Protein AF-A0A348ANI1-F1 (afdb_monomer_lite)

Organism: NCBI:txid1930071

Sequence (154 aa):
MRKPFSRRPTPVDPAHMITLHQEAIEQLELMRSSADAAEHATDSMRDSLDSMTENHWEAYMDVLHMISLHDDSMANSIKKYGLKLRDNETEENERQWGNRLLLTLLLLGLIRRHRRFVQFYSQRGNPMGEYLRNSLAMEREHLAKFISMINYVM

Structure (mmCIF, N/CA/C/O backbone):
data_AF-A0A348ANI1-F1
#
_entry.id   AF-A0A348ANI1-F1
#
loop_
_atom_site.group_PDB
_atom_site.id
_atom_site.type_symbol
_atom_site.label_atom_id
_atom_site.label_alt_id
_atom_site.label_comp_id
_atom_site.label_asym_id
_atom_site.label_entity_id
_atom_site.label_seq_id
_atom_site.pdbx_PDB_ins_code
_atom_site.Cartn_x
_atom_site.Cartn_y
_atom_site.Cartn_z
_atom_site.occupancy
_atom_site.B_iso_or_equiv
_atom_site.auth_seq_id
_atom_site.auth_comp_id
_atom_site.auth_asym_id
_atom_site.auth_atom_id
_atom_site.pdbx_PDB_model_num
ATOM 1 N N . MET A 1 1 ? 1.267 -31.095 -29.563 1.00 37.41 1 MET A N 1
ATOM 2 C CA . MET A 1 1 ? 1.466 -30.411 -28.266 1.00 37.41 1 MET A CA 1
ATOM 3 C C . MET A 1 1 ? 1.742 -28.933 -28.520 1.00 37.41 1 MET A C 1
ATOM 5 O O . MET A 1 1 ? 2.777 -28.611 -29.091 1.00 37.41 1 MET A O 1
ATOM 9 N N . ARG A 1 2 ? 0.797 -28.039 -28.199 1.00 39.94 2 ARG A N 1
ATOM 10 C CA . ARG A 1 2 ? 0.998 -26.582 -28.307 1.00 39.94 2 ARG A CA 1
ATOM 11 C C . ARG A 1 2 ? 1.776 -26.120 -27.071 1.00 39.94 2 ARG A C 1
ATOM 13 O O . ARG A 1 2 ? 1.348 -26.406 -25.958 1.00 39.94 2 ARG A O 1
ATOM 20 N N . LYS A 1 3 ? 2.929 -25.470 -27.265 1.00 47.22 3 LYS A N 1
ATOM 21 C CA . LYS A 1 3 ? 3.710 -24.857 -26.177 1.00 47.22 3 LYS A CA 1
ATOM 22 C C . LYS A 1 3 ? 2.814 -23.846 -25.440 1.00 47.22 3 LYS A C 1
ATOM 24 O O . LYS A 1 3 ? 2.147 -23.073 -26.132 1.00 47.22 3 LYS A O 1
ATOM 29 N N . PRO A 1 4 ? 2.769 -23.828 -24.096 1.00 52.94 4 PRO A N 1
ATOM 30 C CA . PRO A 1 4 ? 2.071 -22.767 -23.389 1.00 52.94 4 PRO A CA 1
ATOM 31 C C . PRO A 1 4 ? 2.764 -21.453 -23.747 1.00 52.94 4 PRO A C 1
ATOM 33 O O . PRO A 1 4 ? 3.992 -21.359 -23.688 1.00 52.94 4 PRO A O 1
ATOM 36 N N . PHE A 1 5 ? 1.982 -20.478 -24.204 1.00 47.22 5 PHE A N 1
ATOM 37 C CA . PHE A 1 5 ? 2.451 -19.125 -24.459 1.00 47.22 5 PHE A CA 1
ATOM 38 C C . PHE A 1 5 ? 3.191 -18.642 -23.212 1.00 47.22 5 PHE A C 1
ATOM 40 O O . PHE A 1 5 ? 2.573 -18.429 -22.169 1.00 47.22 5 PHE A O 1
ATOM 47 N N . SER A 1 6 ? 4.513 -18.489 -23.303 1.00 45.84 6 SER A N 1
ATOM 48 C CA . SER A 1 6 ? 5.236 -17.714 -22.310 1.00 45.84 6 SER A CA 1
ATOM 49 C C . SER A 1 6 ? 4.662 -16.304 -22.390 1.00 45.84 6 SER A C 1
ATOM 51 O O . SER A 1 6 ? 4.806 -15.623 -23.409 1.00 45.84 6 SER A O 1
ATOM 53 N N . ARG A 1 7 ? 3.929 -15.884 -21.351 1.00 48.25 7 ARG A N 1
ATOM 54 C CA . ARG A 1 7 ? 3.595 -14.471 -21.172 1.00 48.25 7 ARG A CA 1
ATOM 55 C C . ARG A 1 7 ? 4.935 -13.745 -21.190 1.00 48.25 7 ARG A C 1
ATOM 57 O O . ARG A 1 7 ? 5.764 -13.951 -20.308 1.00 48.25 7 ARG A O 1
ATOM 64 N N . ARG A 1 8 ? 5.207 -13.003 -22.265 1.00 4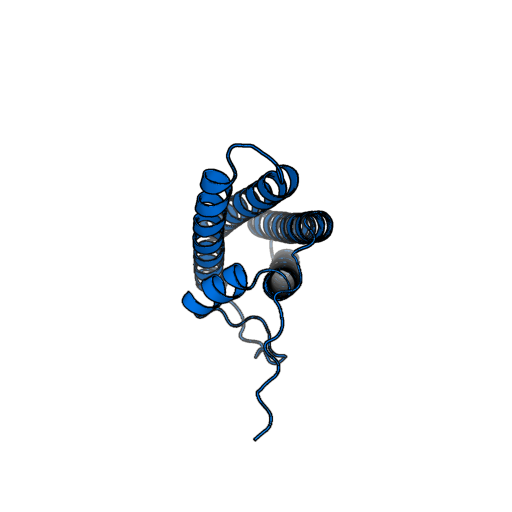3.19 8 ARG A N 1
ATOM 65 C CA . ARG A 1 8 ? 6.366 -12.112 -22.295 1.00 43.19 8 ARG A CA 1
ATOM 66 C C . ARG A 1 8 ? 6.158 -11.128 -21.142 1.00 43.19 8 ARG A C 1
ATOM 68 O O . ARG A 1 8 ? 5.030 -10.650 -21.024 1.00 43.19 8 ARG A O 1
ATOM 75 N N . PRO A 1 9 ? 7.174 -10.847 -20.309 1.00 50.91 9 PRO A N 1
ATOM 76 C CA . PRO A 1 9 ? 7.034 -9.856 -19.254 1.00 50.91 9 PRO A CA 1
ATOM 77 C C . PRO A 1 9 ? 6.572 -8.554 -19.900 1.00 50.91 9 PRO A C 1
ATOM 79 O O . PRO A 1 9 ? 7.263 -8.023 -20.777 1.00 50.91 9 PRO A O 1
ATOM 82 N N . THR A 1 10 ? 5.376 -8.086 -19.546 1.00 55.81 10 THR A N 1
ATOM 83 C CA . THR A 1 10 ? 4.910 -6.778 -19.995 1.00 55.81 10 THR A CA 1
ATOM 84 C C . THR A 1 10 ? 5.908 -5.767 -19.440 1.00 55.81 10 THR A C 1
ATOM 86 O O . THR A 1 10 ? 6.187 -5.803 -18.239 1.00 55.81 10 THR A O 1
ATOM 89 N N . PRO A 1 11 ? 6.526 -4.916 -20.273 1.00 65.06 11 PRO A N 1
ATOM 90 C CA . PRO A 1 11 ? 7.470 -3.938 -19.766 1.00 65.06 11 PRO A CA 1
ATOM 91 C C . PRO A 1 11 ? 6.746 -3.052 -18.753 1.00 65.06 11 PRO A C 1
ATOM 93 O O . PRO A 1 11 ? 5.768 -2.392 -19.087 1.00 65.06 11 PRO A O 1
ATOM 96 N N . VAL A 1 12 ? 7.225 -3.076 -17.510 1.00 73.56 12 VAL A N 1
ATOM 97 C CA . VAL A 1 12 ? 6.726 -2.230 -16.423 1.00 73.56 12 VAL A CA 1
ATOM 98 C C . VAL A 1 12 ? 6.779 -0.773 -16.873 1.00 73.56 12 VAL A C 1
ATOM 100 O O . VAL A 1 12 ? 7.883 -0.264 -17.117 1.00 73.56 12 VAL A O 1
ATOM 103 N N . ASP A 1 13 ? 5.619 -0.122 -16.971 1.00 85.94 13 ASP A N 1
ATOM 104 C CA . ASP A 1 13 ? 5.511 1.319 -17.188 1.00 85.94 13 ASP A CA 1
ATOM 105 C C 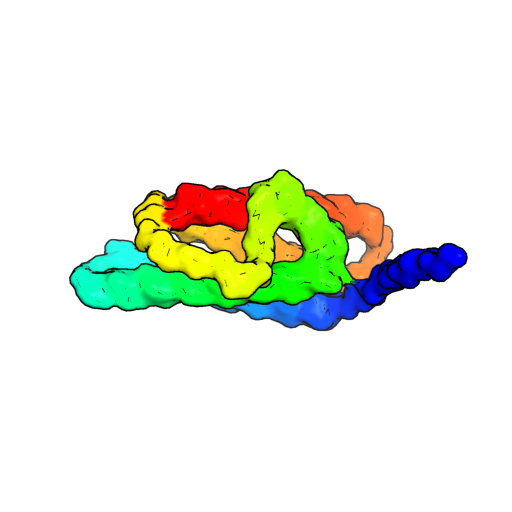. ASP A 1 13 ? 5.815 2.052 -15.868 1.00 85.94 13 ASP A C 1
ATOM 107 O O . ASP A 1 13 ? 5.039 1.947 -14.917 1.00 85.94 13 ASP A O 1
ATOM 111 N N . PRO A 1 14 ? 6.941 2.783 -15.766 1.00 87.62 14 PRO A N 1
ATOM 112 C CA . PRO A 1 14 ? 7.326 3.466 -14.535 1.00 87.62 14 PRO A CA 1
ATOM 113 C C . PRO A 1 14 ? 6.318 4.515 -14.093 1.00 87.62 14 PRO A C 1
ATOM 115 O O . PRO A 1 14 ? 6.140 4.684 -12.892 1.00 87.62 14 PRO A O 1
ATOM 118 N N . ALA A 1 15 ? 5.679 5.213 -15.037 1.00 90.62 15 ALA A N 1
ATOM 119 C CA . ALA A 1 15 ? 4.707 6.247 -14.707 1.00 90.62 15 ALA A CA 1
ATOM 120 C C . ALA A 1 15 ? 3.488 5.616 -14.030 1.00 90.62 15 ALA A C 1
ATOM 122 O O . ALA A 1 15 ? 3.100 6.037 -12.943 1.00 90.62 15 ALA A O 1
ATOM 123 N N . HIS A 1 16 ? 2.972 4.531 -14.611 1.00 92.44 16 HIS A N 1
ATOM 124 C CA . HIS A 1 16 ? 1.888 3.768 -14.009 1.00 92.44 16 HIS A CA 1
ATOM 125 C C . HIS A 1 16 ? 2.263 3.187 -12.636 1.00 92.44 16 HIS A C 1
ATOM 127 O O . HIS A 1 16 ? 1.491 3.310 -11.688 1.00 92.44 16 HIS A O 1
ATOM 133 N N . MET A 1 17 ? 3.470 2.626 -12.481 1.00 93.88 17 MET A N 1
ATOM 134 C CA . MET A 1 17 ? 3.921 2.128 -11.174 1.00 93.88 17 MET A CA 1
ATOM 135 C C . MET A 1 17 ? 4.022 3.234 -10.126 1.00 93.88 17 MET A C 1
ATOM 137 O O . MET A 1 17 ? 3.686 3.001 -8.968 1.00 93.88 17 MET A O 1
ATOM 141 N N . ILE A 1 18 ? 4.482 4.429 -10.505 1.00 95.38 18 ILE A N 1
ATOM 142 C CA . ILE A 1 18 ? 4.509 5.583 -9.600 1.00 95.38 18 ILE A CA 1
ATOM 143 C C . ILE A 1 18 ? 3.094 5.896 -9.115 1.00 95.38 18 ILE A C 1
ATOM 145 O O . ILE A 1 18 ? 2.909 6.022 -7.907 1.00 95.38 18 ILE A O 1
ATOM 149 N N . THR A 1 19 ? 2.112 5.949 -10.020 1.00 97.00 19 THR A N 1
ATOM 150 C CA . THR A 1 19 ? 0.705 6.184 -9.667 1.00 97.00 19 THR A CA 1
ATOM 151 C C . THR A 1 19 ? 0.184 5.130 -8.693 1.00 97.00 19 THR A C 1
ATOM 153 O O . THR A 1 19 ? -0.330 5.490 -7.641 1.00 97.00 19 THR A O 1
ATOM 156 N N . LEU A 1 20 ? 0.396 3.840 -8.967 1.00 97.25 20 LEU A N 1
ATOM 157 C CA . LEU A 1 20 ? -0.050 2.770 -8.067 1.00 97.25 20 LEU A CA 1
ATOM 158 C C . LEU A 1 20 ? 0.622 2.849 -6.687 1.00 97.25 20 LEU A C 1
ATOM 160 O O . LEU A 1 20 ? -0.013 2.642 -5.656 1.00 97.25 20 LEU A O 1
ATOM 164 N N . HIS A 1 21 ? 1.919 3.171 -6.627 1.00 97.38 21 HIS A N 1
ATOM 165 C CA . HIS A 1 21 ? 2.592 3.348 -5.340 1.00 97.38 21 HIS A CA 1
ATOM 166 C C . HIS A 1 21 ? 2.140 4.617 -4.600 1.00 97.38 21 HIS A C 1
ATOM 168 O O . HIS A 1 21 ? 2.198 4.613 -3.373 1.00 97.38 21 HIS A O 1
ATOM 174 N N . GLN A 1 22 ? 1.705 5.670 -5.298 1.00 98.25 22 GLN A N 1
ATOM 175 C CA . GLN A 1 22 ? 1.090 6.859 -4.693 1.00 98.25 22 GLN A CA 1
ATOM 176 C C . GLN A 1 22 ? -0.291 6.540 -4.123 1.00 98.25 22 GLN A C 1
ATOM 178 O O . GLN A 1 22 ? -0.533 6.829 -2.957 1.00 98.25 22 GLN A O 1
ATOM 183 N N . GLU A 1 23 ? -1.135 5.846 -4.879 1.00 98.19 23 GLU A N 1
ATOM 184 C CA . GLU A 1 23 ? -2.452 5.398 -4.415 1.00 98.19 23 GLU A CA 1
ATOM 185 C C . GLU A 1 23 ? -2.331 4.502 -3.172 1.00 98.19 23 GLU A C 1
ATOM 187 O O . GLU A 1 23 ? -3.024 4.688 -2.175 1.00 98.19 23 GLU A O 1
ATOM 192 N N . ALA A 1 24 ? -1.354 3.591 -3.166 1.00 98.12 24 ALA A N 1
ATOM 193 C CA . ALA A 1 24 ? -1.050 2.780 -1.993 1.00 98.12 24 ALA A CA 1
ATOM 194 C C . ALA A 1 24 ? -0.629 3.625 -0.775 1.00 98.12 24 ALA A C 1
ATOM 196 O O . ALA A 1 24 ? -0.969 3.280 0.354 1.00 98.12 24 ALA A O 1
ATOM 197 N N . ILE A 1 25 ? 0.116 4.720 -0.974 1.00 98.50 25 ILE A N 1
ATOM 198 C CA . ILE A 1 25 ? 0.470 5.646 0.114 1.00 98.50 25 ILE A CA 1
ATOM 199 C C . ILE A 1 25 ? -0.785 6.320 0.659 1.00 98.50 25 ILE A C 1
ATOM 201 O O . ILE A 1 25 ? -0.940 6.369 1.875 1.00 98.50 25 ILE A O 1
ATOM 205 N N . GLU A 1 26 ? -1.667 6.798 -0.214 1.00 98.38 26 GLU A N 1
ATOM 206 C CA . GLU A 1 26 ? -2.907 7.472 0.176 1.00 98.38 26 GLU A CA 1
ATOM 207 C C . GLU A 1 26 ? -3.795 6.554 1.023 1.00 98.38 26 GLU A C 1
ATOM 209 O O . GLU A 1 26 ? -4.210 6.948 2.113 1.00 98.38 26 GLU A O 1
ATOM 214 N N . GLN A 1 27 ? -4.000 5.299 0.600 1.00 98.25 27 GLN A N 1
ATOM 215 C CA . GLN A 1 27 ? -4.778 4.331 1.386 1.00 98.25 27 GLN A CA 1
ATOM 216 C C . GLN A 1 27 ? -4.155 4.072 2.764 1.00 98.25 27 GLN A C 1
ATOM 218 O O . GLN A 1 27 ? -4.854 4.069 3.776 1.00 98.25 27 GLN A O 1
ATOM 223 N N . LEU A 1 28 ? -2.830 3.921 2.838 1.00 98.00 28 LEU A N 1
ATOM 224 C CA . LEU A 1 28 ? -2.137 3.709 4.112 1.00 98.00 28 LEU A CA 1
ATOM 225 C C . LEU A 1 28 ? -2.159 4.947 5.021 1.00 98.00 28 LEU A C 1
ATOM 227 O O . LEU A 1 28 ? -2.182 4.804 6.243 1.00 98.00 28 LEU A O 1
ATOM 231 N N . GLU A 1 29 ? -2.128 6.156 4.460 1.00 98.25 29 GLU A N 1
ATOM 232 C CA . GLU A 1 29 ? -2.242 7.404 5.222 1.00 98.25 29 GLU A CA 1
ATOM 233 C C . GLU A 1 29 ? -3.649 7.563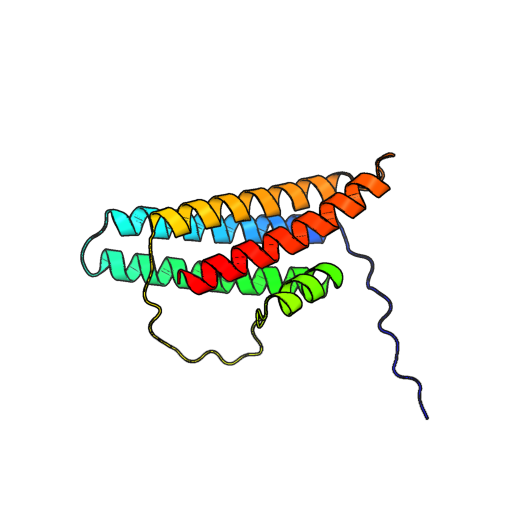 5.807 1.00 98.25 29 GLU A C 1
ATOM 235 O O . GLU A 1 29 ? -3.772 7.860 6.996 1.00 98.25 29 GLU A O 1
ATOM 240 N N . LEU A 1 30 ? -4.692 7.274 5.024 1.00 97.81 30 LEU A N 1
ATOM 241 C CA . LEU A 1 30 ? -6.084 7.265 5.485 1.00 97.81 30 LEU A CA 1
ATOM 242 C C . LEU A 1 30 ? -6.332 6.192 6.558 1.00 97.81 30 LEU A C 1
ATOM 244 O O . LEU A 1 30 ? -6.933 6.471 7.601 1.00 97.81 30 LEU A O 1
ATOM 248 N N . MET A 1 31 ? -5.801 4.984 6.353 1.00 95.88 31 MET A N 1
ATOM 249 C CA . MET A 1 31 ? -5.820 3.913 7.352 1.00 95.88 31 MET A CA 1
ATOM 250 C C . MET A 1 31 ? -5.139 4.358 8.651 1.00 95.88 31 MET A C 1
ATOM 252 O O . MET A 1 31 ? -5.684 4.202 9.738 1.00 95.88 31 MET A O 1
ATOM 256 N N . ARG A 1 32 ? -3.954 4.965 8.554 1.00 95.62 32 ARG A N 1
ATOM 257 C CA . ARG A 1 32 ? -3.222 5.447 9.726 1.00 95.62 32 ARG A CA 1
ATOM 258 C C . ARG A 1 32 ? -3.992 6.540 10.469 1.00 95.62 32 ARG A C 1
ATOM 260 O O . ARG A 1 32 ? -4.061 6.502 11.690 1.00 95.62 32 ARG A O 1
ATOM 267 N N . SER A 1 33 ? -4.575 7.498 9.751 1.00 95.62 33 SER A N 1
ATOM 268 C CA . SER A 1 33 ? -5.367 8.575 10.352 1.00 95.62 33 SER A CA 1
ATOM 269 C C . SER A 1 33 ? -6.625 8.066 11.055 1.00 95.62 33 SER A C 1
ATOM 271 O O . SER A 1 33 ? -6.943 8.562 12.132 1.00 95.62 33 SER A O 1
ATOM 273 N N . SER A 1 34 ? -7.320 7.078 10.482 1.00 94.31 34 SER A N 1
ATOM 274 C CA . SER A 1 34 ? -8.479 6.450 11.135 1.00 94.31 34 SER A CA 1
ATOM 275 C C . SER A 1 34 ? -8.068 5.656 12.379 1.00 94.31 34 SER A C 1
ATOM 277 O O . SER A 1 34 ? -8.678 5.841 13.432 1.00 94.31 34 SER A O 1
ATOM 279 N N . ALA A 1 35 ? -6.980 4.883 12.306 1.00 92.31 35 ALA A N 1
ATOM 280 C CA . ALA A 1 35 ? -6.455 4.128 13.444 1.00 92.31 35 ALA A CA 1
ATOM 281 C C . ALA A 1 35 ? -6.015 5.035 14.609 1.00 92.31 35 ALA A C 1
ATOM 283 O O . ALA A 1 35 ? -6.343 4.744 15.762 1.00 92.31 35 ALA A O 1
ATOM 284 N N . ASP A 1 36 ? -5.313 6.136 14.304 1.00 92.12 36 ASP A N 1
ATOM 285 C CA . ASP A 1 36 ? -4.870 7.135 15.287 1.00 92.12 36 ASP A CA 1
ATOM 286 C C . ASP A 1 36 ? -6.085 7.873 15.900 1.00 92.12 36 ASP A C 1
ATOM 288 O O . ASP A 1 36 ? -6.132 8.114 17.104 1.00 92.12 36 ASP A O 1
ATOM 292 N N . ALA A 1 37 ? -7.109 8.206 15.102 1.00 91.88 37 ALA A N 1
ATOM 293 C CA . ALA A 1 37 ? -8.325 8.853 15.606 1.00 91.88 37 ALA A CA 1
ATOM 294 C C . ALA A 1 37 ? -9.155 7.927 16.513 1.00 91.88 37 ALA A C 1
ATOM 296 O O . ALA A 1 37 ? -9.693 8.375 17.528 1.00 91.88 37 ALA A O 1
ATOM 297 N N . ALA A 1 38 ? -9.234 6.637 16.176 1.00 90.38 38 ALA A N 1
ATOM 298 C CA . ALA A 1 38 ? -9.965 5.635 16.947 1.00 90.38 38 ALA A CA 1
ATOM 299 C C . ALA A 1 38 ? -9.397 5.441 18.363 1.00 90.38 38 ALA A C 1
ATOM 301 O O . ALA A 1 38 ? -10.149 5.118 19.280 1.00 90.38 38 ALA A O 1
ATOM 302 N N . GLU A 1 39 ? -8.096 5.681 18.571 1.00 86.75 39 GLU A N 1
ATOM 303 C CA . GLU A 1 39 ? -7.458 5.625 19.897 1.00 86.75 39 GLU A CA 1
ATOM 304 C C . GLU A 1 39 ? -8.044 6.656 20.878 1.00 86.75 39 GLU A C 1
ATOM 306 O O . GLU A 1 39 ? -8.076 6.425 22.087 1.00 86.75 39 GLU A O 1
ATOM 311 N N . HIS A 1 40 ? -8.547 7.778 20.359 1.00 87.94 40 HIS A N 1
ATOM 312 C CA . HIS A 1 40 ? -9.113 8.872 21.149 1.00 87.94 40 HIS A CA 1
ATOM 313 C C . HIS A 1 40 ? -10.646 8.934 21.106 1.00 87.94 40 HIS A C 1
ATOM 315 O O . HIS A 1 40 ? -11.239 9.799 21.754 1.00 87.94 40 HIS A O 1
ATOM 321 N N . ALA A 1 41 ? -11.292 8.040 20.357 1.00 90.06 41 ALA A N 1
ATOM 322 C CA . ALA A 1 41 ? -12.743 7.963 20.241 1.00 90.06 41 ALA A CA 1
ATOM 323 C C . ALA A 1 41 ? -13.346 6.963 21.244 1.00 90.06 41 ALA A C 1
ATOM 325 O O . ALA A 1 41 ? -12.694 6.013 21.686 1.00 90.06 41 ALA A O 1
ATOM 326 N N . THR A 1 42 ? -14.623 7.151 21.577 1.00 86.06 42 THR A N 1
ATOM 327 C CA . THR A 1 42 ? -15.414 6.213 22.388 1.00 86.06 42 THR A CA 1
ATOM 328 C C . THR A 1 42 ? -16.652 5.745 21.628 1.00 86.06 42 THR A C 1
ATOM 330 O O . THR A 1 42 ? -17.107 6.402 20.686 1.00 86.06 42 THR A O 1
ATOM 333 N N . ASP A 1 43 ? -17.197 4.606 22.061 1.00 87.56 43 ASP A N 1
ATOM 334 C CA . ASP A 1 43 ? -18.470 4.043 21.599 1.00 87.56 43 ASP A CA 1
ATOM 335 C C . ASP A 1 43 ? -18.544 3.876 20.067 1.00 87.56 43 ASP A C 1
ATOM 337 O O . ASP A 1 43 ? -17.545 3.599 19.406 1.00 87.56 43 ASP A O 1
ATOM 341 N N . SER A 1 44 ? -19.728 4.091 19.490 1.00 88.69 44 SER A N 1
ATOM 342 C CA . SER A 1 44 ? -20.018 3.926 18.056 1.00 88.69 44 SER A CA 1
ATOM 343 C C . SER A 1 44 ? -19.075 4.670 17.098 1.00 88.69 44 SER A C 1
ATOM 345 O O . SER A 1 44 ? -18.912 4.256 15.948 1.00 88.69 44 SER A O 1
ATOM 347 N N . MET A 1 45 ? -18.440 5.764 17.540 1.00 92.19 45 MET A N 1
ATOM 348 C CA . MET A 1 45 ? -17.471 6.484 16.711 1.00 92.19 45 MET A CA 1
ATOM 349 C C . MET A 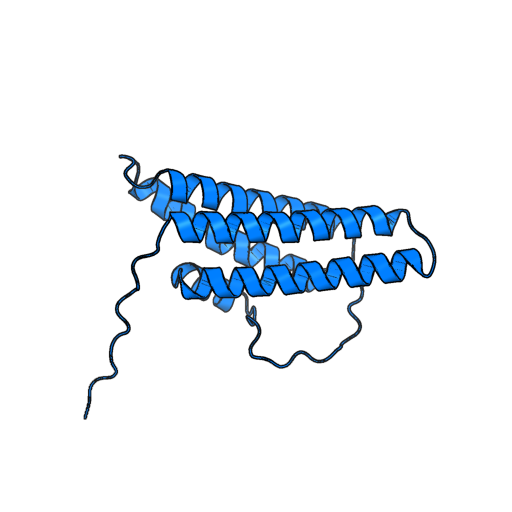1 45 ? -16.168 5.699 16.575 1.00 92.19 45 MET A C 1
ATOM 351 O O . MET A 1 45 ? -15.579 5.688 15.497 1.00 92.19 45 MET A O 1
ATOM 355 N N . ARG A 1 46 ? -15.742 5.013 17.639 1.00 90.38 46 ARG A N 1
ATOM 356 C CA . ARG A 1 46 ? -14.585 4.120 17.588 1.00 90.38 46 ARG A CA 1
ATOM 357 C C . ARG A 1 46 ? -14.846 2.947 16.648 1.00 90.38 46 ARG A C 1
ATOM 359 O O . ARG A 1 46 ? -14.012 2.696 15.788 1.00 90.38 46 ARG A O 1
ATOM 366 N N . ASP A 1 47 ? -16.017 2.320 1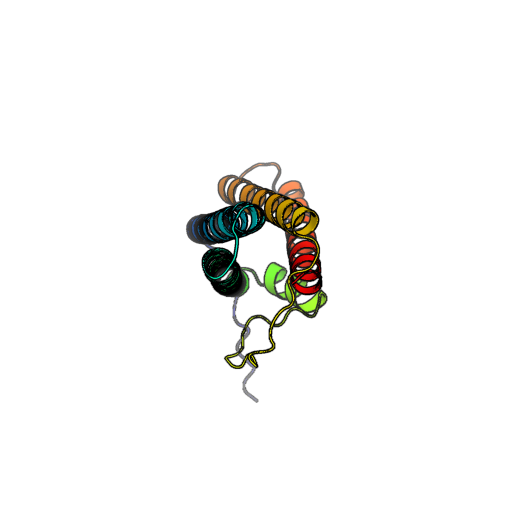6.742 1.00 89.62 47 ASP A N 1
ATOM 367 C CA . ASP A 1 47 ? -16.392 1.200 15.865 1.00 89.62 47 ASP A CA 1
ATOM 368 C C . ASP A 1 47 ? -16.428 1.625 14.386 1.00 89.62 47 ASP A C 1
ATOM 370 O O . ASP A 1 47 ? -15.947 0.917 13.503 1.00 89.62 47 ASP A O 1
ATOM 374 N N . SER A 1 48 ? -16.937 2.832 14.112 1.00 92.44 48 SER A N 1
ATOM 375 C CA . SER A 1 48 ? -16.959 3.400 12.758 1.00 92.44 48 SER A CA 1
ATOM 376 C C . SER A 1 48 ? -15.549 3.650 12.216 1.00 92.44 48 SER A C 1
ATOM 378 O O . SER A 1 48 ? -15.272 3.364 11.052 1.00 92.44 48 SER A O 1
ATOM 380 N N . LEU A 1 49 ? -14.651 4.181 13.051 1.00 93.31 49 LEU A N 1
ATOM 381 C CA . LEU A 1 49 ? -13.262 4.433 12.669 1.00 93.31 49 LEU A CA 1
ATOM 382 C C . LEU A 1 49 ? -12.485 3.132 12.461 1.00 93.31 49 LEU A C 1
ATOM 384 O O . LEU A 1 49 ? -11.707 3.056 11.515 1.00 93.31 49 LEU A O 1
ATOM 388 N N . ASP A 1 50 ? -12.743 2.111 13.276 1.00 91.31 50 ASP A N 1
ATOM 389 C CA . ASP A 1 50 ? -12.164 0.780 13.103 1.00 91.31 50 ASP A CA 1
ATOM 390 C C . ASP A 1 50 ? -12.606 0.172 11.768 1.00 91.31 50 ASP A C 1
ATOM 392 O O . ASP A 1 50 ? -11.754 -0.201 10.965 1.00 91.31 50 ASP A O 1
ATOM 396 N N . SER A 1 51 ? -13.902 0.206 11.441 1.00 91.81 51 SER A N 1
ATOM 397 C CA . SER A 1 51 ? -14.387 -0.227 10.121 1.00 91.81 51 SER A CA 1
ATOM 398 C C . SER A 1 51 ? -13.734 0.553 8.970 1.00 91.81 51 SER A C 1
ATOM 400 O O . SER A 1 51 ? -13.335 -0.031 7.962 1.00 91.81 51 SER A O 1
ATOM 402 N N . MET A 1 52 ? -13.547 1.872 9.111 1.00 94.12 52 MET A N 1
ATOM 403 C CA . MET A 1 52 ? -12.810 2.664 8.117 1.00 94.12 52 MET A CA 1
ATOM 404 C C . MET A 1 52 ? -11.356 2.202 7.965 1.00 94.12 52 MET A C 1
ATOM 406 O O . MET A 1 52 ? -10.856 2.130 6.842 1.00 94.12 52 MET A O 1
ATOM 410 N N . THR A 1 53 ? -10.675 1.879 9.066 1.00 93.69 53 THR A N 1
ATOM 411 C CA . THR A 1 53 ? -9.306 1.357 9.027 1.00 93.69 53 THR A CA 1
ATOM 412 C C . THR A 1 53 ? -9.245 0.019 8.280 1.00 93.69 53 THR A C 1
ATOM 414 O O . THR A 1 53 ? -8.341 -0.162 7.462 1.00 93.69 53 THR A O 1
ATOM 417 N N . GLU A 1 54 ? -10.210 -0.890 8.474 1.00 92.19 54 GLU A N 1
ATOM 418 C CA . GLU A 1 54 ? -10.282 -2.151 7.709 1.00 92.19 54 GLU A CA 1
ATOM 419 C C . GLU A 1 54 ? -10.500 -1.895 6.221 1.00 92.19 54 GLU A C 1
ATOM 421 O O . GLU A 1 54 ? -9.756 -2.418 5.393 1.00 92.19 54 GLU A O 1
ATOM 426 N N . ASN A 1 55 ? -11.456 -1.032 5.875 1.00 93.94 55 ASN A N 1
ATOM 427 C CA . ASN A 1 55 ? -11.769 -0.712 4.484 1.00 93.94 55 ASN A CA 1
ATOM 428 C C . ASN A 1 55 ? -10.552 -0.145 3.737 1.00 93.94 55 ASN A C 1
ATOM 430 O O . ASN A 1 55 ? -10.283 -0.522 2.596 1.00 93.94 55 ASN A O 1
ATOM 434 N N . HIS A 1 56 ? -9.774 0.731 4.382 1.00 96.00 56 HIS A N 1
ATOM 435 C CA . HIS A 1 56 ? -8.546 1.258 3.785 1.00 96.00 56 HIS A CA 1
ATOM 436 C C . HIS A 1 56 ? -7.430 0.212 3.686 1.00 96.00 56 HIS A C 1
ATOM 438 O O . HIS A 1 56 ? -6.641 0.258 2.740 1.00 96.00 56 HIS A O 1
ATOM 444 N N . TRP A 1 57 ? -7.367 -0.753 4.609 1.00 94.69 57 TRP A N 1
ATOM 445 C CA . TRP A 1 57 ? -6.458 -1.892 4.478 1.00 94.69 57 TRP A CA 1
ATOM 446 C C . TRP A 1 57 ? -6.815 -2.769 3.276 1.00 94.69 57 TRP A C 1
ATOM 448 O O . TRP A 1 57 ? -5.934 -3.154 2.508 1.00 94.69 57 TRP A O 1
ATOM 458 N N . GLU A 1 58 ? -8.099 -3.052 3.069 1.00 92.38 58 GLU A N 1
ATOM 459 C CA . GLU A 1 58 ? -8.557 -3.830 1.917 1.00 92.38 58 GLU A CA 1
ATOM 460 C C . GLU A 1 58 ? -8.290 -3.106 0.598 1.00 92.38 58 GLU A C 1
ATOM 462 O O . GLU A 1 58 ? -7.692 -3.688 -0.307 1.00 92.38 58 GLU A O 1
ATOM 467 N N . ALA A 1 59 ? -8.614 -1.812 0.522 1.00 95.06 59 ALA A N 1
ATOM 468 C CA . ALA A 1 59 ? -8.300 -0.989 -0.642 1.00 95.06 59 ALA A CA 1
ATOM 469 C C . ALA A 1 59 ? -6.788 -0.964 -0.930 1.00 95.06 59 ALA A C 1
ATOM 471 O O . ALA A 1 59 ? -6.362 -1.078 -2.079 1.00 95.06 59 ALA A O 1
ATOM 472 N N . TYR A 1 60 ? -5.950 -0.879 0.108 1.00 96.69 60 TYR A N 1
ATOM 473 C CA . TYR A 1 60 ? -4.501 -1.003 -0.038 1.00 96.69 60 TYR A CA 1
ATOM 474 C C . TYR A 1 60 ? -4.084 -2.360 -0.633 1.00 96.69 60 TYR A C 1
ATOM 476 O O . TYR A 1 60 ? -3.223 -2.410 -1.518 1.00 96.69 60 TYR A O 1
ATOM 484 N N . MET A 1 61 ? -4.687 -3.460 -0.175 1.00 94.25 61 MET A N 1
ATOM 485 C CA . MET A 1 61 ? -4.396 -4.803 -0.684 1.00 94.25 61 MET A CA 1
ATOM 486 C C . MET A 1 61 ? -4.811 -4.974 -2.153 1.00 94.25 61 MET A C 1
ATOM 488 O O . MET A 1 61 ? -4.103 -5.655 -2.901 1.00 94.25 61 MET A O 1
ATOM 492 N N . ASP A 1 62 ? -5.879 -4.310 -2.594 1.00 93.44 62 ASP A N 1
ATOM 493 C CA . ASP A 1 62 ? -6.285 -4.272 -4.004 1.00 93.44 62 ASP A CA 1
ATOM 494 C C . ASP A 1 62 ? -5.266 -3.508 -4.866 1.00 93.44 62 ASP A C 1
ATOM 496 O O . ASP A 1 62 ? -4.826 -4.002 -5.910 1.00 93.44 62 ASP A O 1
ATOM 500 N N . VAL A 1 63 ? -4.786 -2.349 -4.402 1.00 95.62 63 VAL A N 1
ATOM 501 C CA . VAL A 1 63 ? -3.708 -1.610 -5.089 1.00 95.62 63 VAL A CA 1
ATOM 502 C C . VAL A 1 63 ? -2.431 -2.453 -5.157 1.00 95.62 63 VAL A C 1
ATOM 504 O O . VAL A 1 63 ? -1.750 -2.500 -6.185 1.00 95.62 63 VAL A O 1
ATOM 507 N N . LEU A 1 64 ? -2.105 -3.179 -4.086 1.00 94.81 64 LEU A N 1
ATOM 508 C CA . LEU A 1 64 ? -0.963 -4.088 -4.063 1.00 94.81 64 LEU A CA 1
ATOM 509 C C . LEU A 1 64 ? -1.118 -5.249 -5.055 1.00 94.81 64 LEU A C 1
ATOM 511 O O . LEU A 1 64 ? -0.134 -5.664 -5.680 1.00 94.81 64 LEU A O 1
ATOM 515 N N . HIS A 1 65 ? -2.335 -5.767 -5.223 1.00 91.06 65 HIS A N 1
ATOM 516 C CA . HIS A 1 65 ? -2.629 -6.749 -6.256 1.00 91.06 65 HIS A CA 1
ATOM 517 C C . HIS A 1 65 ? -2.339 -6.171 -7.646 1.00 91.06 65 HIS A C 1
ATOM 519 O O . HIS A 1 65 ? -1.598 -6.792 -8.409 1.00 91.06 65 HIS A O 1
ATOM 525 N N . MET A 1 66 ? -2.801 -4.951 -7.936 1.00 92.31 66 MET A N 1
ATOM 526 C CA . MET A 1 66 ? -2.511 -4.266 -9.201 1.00 92.31 66 MET A CA 1
ATOM 527 C C . MET A 1 66 ? -1.004 -4.091 -9.432 1.00 92.31 66 MET A C 1
ATOM 529 O O . MET A 1 66 ? -0.499 -4.470 -10.486 1.00 92.31 66 MET A O 1
ATOM 533 N N . ILE A 1 67 ? -0.249 -3.632 -8.427 1.00 93.00 67 ILE A N 1
ATOM 534 C CA . ILE A 1 67 ? 1.226 -3.557 -8.479 1.00 93.00 67 ILE A CA 1
ATOM 535 C C . ILE A 1 67 ? 1.828 -4.923 -8.838 1.00 93.00 67 ILE A C 1
ATOM 537 O O . ILE A 1 67 ? 2.734 -5.008 -9.667 1.00 93.00 67 ILE A O 1
ATOM 541 N N . SER A 1 68 ? 1.313 -5.999 -8.245 1.00 91.19 68 SER A N 1
ATOM 542 C CA . SER A 1 68 ? 1.805 -7.367 -8.448 1.00 91.19 68 SER A CA 1
ATOM 543 C C . SER A 1 68 ? 1.488 -7.930 -9.836 1.00 91.19 68 SER A C 1
ATOM 545 O O . SER A 1 68 ? 2.222 -8.792 -10.314 1.00 91.19 68 SER A O 1
ATOM 547 N N . LEU A 1 69 ? 0.439 -7.440 -10.506 1.00 89.62 69 LEU A N 1
ATOM 548 C CA . LEU A 1 69 ? 0.152 -7.776 -11.907 1.00 89.62 69 LEU A CA 1
ATOM 549 C C . LEU A 1 69 ? 1.186 -7.179 -12.871 1.00 89.62 69 LEU A C 1
ATOM 551 O O . LEU A 1 69 ? 1.389 -7.715 -13.963 1.00 89.62 69 LEU A O 1
ATOM 555 N N . HIS A 1 70 ? 1.835 -6.083 -12.474 1.00 87.88 70 HIS A N 1
ATOM 556 C CA . HIS A 1 70 ? 2.871 -5.420 -13.261 1.00 87.88 70 HIS A CA 1
ATOM 557 C C . HIS A 1 70 ? 4.290 -5.832 -12.841 1.00 87.88 70 HIS A C 1
ATOM 559 O O . HIS A 1 70 ? 5.181 -5.863 -13.685 1.00 87.88 70 HIS A O 1
ATOM 565 N N . ASP A 1 71 ? 4.517 -6.182 -11.573 1.00 89.00 71 ASP A N 1
ATOM 566 C CA . ASP A 1 71 ? 5.822 -6.570 -11.032 1.00 89.00 71 ASP A CA 1
ATOM 567 C C . ASP A 1 71 ? 5.823 -8.023 -10.525 1.00 89.00 71 ASP A C 1
ATOM 569 O O . ASP A 1 71 ? 5.545 -8.303 -9.357 1.00 89.00 71 ASP A O 1
ATOM 573 N N . ASP A 1 72 ? 6.232 -8.955 -11.393 1.00 88.50 72 ASP A N 1
ATOM 574 C CA . ASP A 1 72 ? 6.354 -10.384 -11.061 1.00 88.50 72 ASP A CA 1
ATOM 575 C C . ASP A 1 72 ? 7.251 -10.640 -9.835 1.00 88.50 72 ASP A C 1
ATOM 577 O O . ASP A 1 72 ? 7.035 -11.587 -9.075 1.00 88.50 72 ASP A O 1
ATOM 581 N N . SER A 1 73 ? 8.277 -9.805 -9.618 1.00 90.00 73 SER A N 1
ATOM 582 C CA . SER A 1 73 ? 9.157 -9.956 -8.453 1.00 90.00 73 SER A CA 1
ATOM 583 C C . SER A 1 73 ? 8.428 -9.581 -7.168 1.00 90.00 73 SER A C 1
ATOM 585 O O . SER A 1 73 ? 8.622 -10.242 -6.151 1.00 90.00 73 SER A O 1
ATOM 587 N N . MET A 1 74 ? 7.562 -8.564 -7.214 1.00 89.94 74 MET A N 1
ATOM 588 C CA . MET A 1 74 ? 6.698 -8.207 -6.089 1.00 89.94 74 MET A CA 1
ATOM 589 C C . MET A 1 74 ? 5.723 -9.344 -5.776 1.00 89.94 74 MET A C 1
ATOM 591 O O . MET A 1 74 ? 5.632 -9.774 -4.625 1.00 89.94 74 MET A O 1
ATOM 595 N N . ALA A 1 75 ? 5.066 -9.892 -6.803 1.00 88.25 75 ALA A N 1
ATOM 596 C CA . ALA A 1 75 ? 4.143 -11.013 -6.648 1.00 88.25 75 ALA A CA 1
ATOM 597 C C . ALA A 1 75 ? 4.816 -12.222 -5.972 1.00 88.25 75 ALA A C 1
ATOM 599 O O . ALA A 1 75 ? 4.236 -12.859 -5.091 1.00 88.25 75 ALA A O 1
ATOM 600 N N . ASN A 1 76 ? 6.062 -12.524 -6.350 1.00 89.56 76 ASN A N 1
ATOM 601 C CA . ASN A 1 76 ? 6.837 -13.611 -5.753 1.00 89.56 76 ASN A CA 1
ATOM 602 C C . ASN A 1 76 ? 7.215 -13.333 -4.292 1.00 89.56 76 ASN A C 1
ATOM 604 O O . ASN A 1 76 ? 7.068 -14.226 -3.455 1.00 89.56 76 ASN A O 1
ATOM 608 N N . SER A 1 77 ? 7.657 -12.112 -3.971 1.00 90.12 77 SER A N 1
ATOM 609 C CA . SER A 1 77 ? 7.948 -11.721 -2.587 1.00 90.12 77 SER A CA 1
ATOM 610 C C . SER A 1 77 ? 6.700 -11.825 -1.710 1.00 90.12 77 SER A C 1
ATOM 612 O O . SER A 1 77 ? 6.766 -12.406 -0.637 1.00 90.12 77 SER A O 1
ATOM 614 N N . ILE A 1 78 ? 5.536 -11.366 -2.171 1.00 88.50 78 ILE A N 1
ATOM 615 C CA . ILE A 1 78 ? 4.275 -11.464 -1.415 1.00 88.50 78 ILE A CA 1
ATOM 616 C C . ILE A 1 78 ? 3.889 -12.930 -1.166 1.00 88.50 78 ILE A C 1
ATOM 618 O O . ILE A 1 78 ? 3.637 -13.319 -0.023 1.00 88.50 78 ILE A O 1
ATOM 622 N N . LYS A 1 79 ? 3.932 -13.775 -2.207 1.00 86.62 79 LYS A N 1
ATOM 623 C CA . LYS A 1 79 ? 3.635 -15.215 -2.093 1.00 86.62 79 LYS A CA 1
ATOM 624 C C . LYS A 1 79 ? 4.546 -15.933 -1.100 1.00 86.62 79 LYS A C 1
ATOM 626 O O . LYS A 1 79 ? 4.079 -16.801 -0.367 1.00 86.62 79 LYS A O 1
ATOM 631 N N . LYS A 1 80 ? 5.832 -15.570 -1.046 1.00 86.69 80 LYS A N 1
ATOM 632 C CA . LYS A 1 80 ? 6.807 -16.146 -0.105 1.00 86.69 80 LYS A CA 1
ATOM 633 C C . LYS A 1 80 ? 6.398 -15.954 1.358 1.00 86.69 80 LYS A C 1
ATOM 635 O O . LYS A 1 80 ? 6.680 -16.821 2.178 1.00 86.69 80 LYS A O 1
ATOM 640 N N . TYR A 1 81 ? 5.721 -14.854 1.676 1.00 80.44 81 TYR A N 1
ATOM 641 C CA . TYR A 1 81 ? 5.212 -14.572 3.021 1.00 80.44 81 TYR A CA 1
ATOM 642 C C . TYR A 1 81 ? 3.804 -15.145 3.270 1.00 80.44 81 TYR A C 1
ATOM 644 O O . TYR A 1 81 ? 3.181 -14.812 4.272 1.00 80.44 81 TYR A O 1
ATOM 652 N N . GLY A 1 82 ? 3.291 -16.010 2.384 1.00 72.88 82 GLY A N 1
ATOM 653 C CA . GLY A 1 82 ? 1.985 -16.663 2.545 1.00 72.88 82 GLY A CA 1
ATOM 654 C C . GLY A 1 82 ? 0.788 -15.725 2.372 1.00 72.88 82 GLY A C 1
ATOM 655 O O . GLY A 1 82 ? -0.339 -16.097 2.691 1.00 72.88 82 GLY A O 1
ATOM 656 N N . LEU A 1 83 ? 1.019 -14.513 1.866 1.00 74.19 83 LEU A N 1
ATOM 657 C CA . LEU A 1 83 ? -0.018 -13.514 1.662 1.00 74.19 83 LEU A CA 1
ATOM 658 C C . LEU A 1 83 ? -0.866 -13.902 0.446 1.00 74.19 83 LEU A C 1
ATOM 660 O O . LEU A 1 83 ? -0.369 -13.962 -0.682 1.00 74.19 83 LEU A O 1
ATOM 664 N N . LYS A 1 84 ? -2.154 -14.166 0.677 1.00 65.62 84 LYS A N 1
ATOM 665 C CA . LYS A 1 84 ? -3.137 -14.334 -0.393 1.00 65.62 84 LYS A CA 1
ATOM 666 C C . LYS A 1 84 ? -3.590 -12.946 -0.839 1.00 65.62 84 LYS A C 1
ATOM 668 O O . LYS A 1 84 ? -4.273 -12.251 -0.095 1.00 65.62 84 LYS A O 1
ATOM 673 N N . LEU A 1 85 ? -3.178 -12.534 -2.036 1.00 62.16 85 LEU A N 1
ATOM 674 C CA . LEU A 1 85 ? -3.839 -11.430 -2.735 1.00 62.16 85 LEU A CA 1
ATOM 675 C C . LEU A 1 85 ? -5.244 -11.925 -3.102 1.00 62.16 85 LEU A C 1
ATOM 677 O O . LEU A 1 85 ? -5.374 -13.072 -3.526 1.00 62.16 85 LEU A O 1
ATOM 681 N N . ARG A 1 86 ? -6.274 -11.118 -2.841 1.00 56.25 86 ARG A N 1
ATOM 682 C CA . ARG A 1 86 ? -7.676 -11.552 -2.814 1.00 56.25 86 ARG A CA 1
ATOM 683 C C . ARG A 1 86 ? -8.096 -12.223 -4.132 1.00 56.25 86 ARG A C 1
ATOM 685 O O . ARG A 1 86 ? -8.234 -11.552 -5.145 1.00 56.25 86 ARG A O 1
ATOM 692 N N . ASP A 1 87 ? -8.358 -13.529 -4.082 1.00 43.91 87 ASP A N 1
ATOM 693 C CA . ASP A 1 87 ? -9.170 -14.250 -5.069 1.00 43.91 87 ASP A CA 1
ATOM 694 C C . ASP A 1 87 ? -10.581 -14.389 -4.460 1.00 43.91 87 ASP A C 1
ATOM 696 O O . ASP A 1 87 ? -10.921 -15.398 -3.858 1.00 43.91 87 ASP A O 1
ATOM 700 N N . ASN A 1 88 ? -11.360 -13.306 -4.533 1.00 37.50 88 ASN A N 1
ATOM 701 C CA . ASN A 1 88 ? -12.821 -13.201 -4.358 1.00 37.50 88 ASN A CA 1
ATOM 702 C C . ASN A 1 88 ? -13.583 -13.808 -3.159 1.00 37.50 88 ASN A C 1
ATOM 704 O O . ASN A 1 88 ? -14.789 -13.587 -3.110 1.00 37.50 88 ASN A O 1
ATOM 708 N N . GLU A 1 89 ? -12.984 -14.458 -2.166 1.00 37.97 89 GLU A N 1
ATOM 709 C CA . GLU A 1 89 ? -13.740 -14.926 -0.989 1.00 37.97 89 GLU A CA 1
ATOM 710 C C . GLU A 1 89 ? -12.952 -14.686 0.304 1.00 37.97 89 GLU A C 1
ATOM 712 O O . GLU A 1 89 ? -11.948 -15.348 0.568 1.00 37.97 89 GLU A O 1
ATOM 717 N N . THR A 1 90 ? -13.406 -13.729 1.119 1.00 48.34 90 THR A N 1
ATOM 718 C CA . THR A 1 90 ? -12.936 -13.570 2.501 1.00 48.34 90 THR A CA 1
ATOM 719 C C . THR A 1 90 ? -14.126 -13.735 3.434 1.00 48.34 90 THR A C 1
ATOM 721 O O . THR A 1 90 ? -15.104 -13.001 3.323 1.00 48.34 90 THR A O 1
ATOM 724 N N . GLU A 1 91 ? -14.040 -14.720 4.326 1.00 43.00 91 GLU A N 1
ATOM 725 C CA . GLU A 1 91 ? -14.953 -14.894 5.454 1.00 43.00 91 GLU A CA 1
ATOM 726 C C . GLU A 1 91 ? -14.819 -13.687 6.397 1.00 43.00 91 GLU A C 1
ATOM 728 O O . GLU A 1 91 ? -13.702 -13.320 6.778 1.00 43.00 91 GLU A O 1
ATOM 733 N N . GLU A 1 92 ? -15.951 -13.075 6.754 1.00 44.81 92 GLU A N 1
ATOM 734 C CA . GLU A 1 92 ? -16.072 -12.033 7.781 1.00 44.81 92 GLU A CA 1
ATOM 735 C C . GLU A 1 92 ? -15.740 -12.631 9.158 1.00 44.81 92 GLU A C 1
ATOM 737 O O . GLU A 1 92 ? -16.618 -12.975 9.944 1.00 44.81 92 GLU A O 1
ATOM 742 N N . ASN A 1 93 ? -14.454 -12.814 9.451 1.00 45.97 93 ASN A N 1
ATOM 743 C CA . ASN A 1 93 ? -14.009 -13.011 10.824 1.00 45.97 93 ASN A CA 1
ATOM 744 C C . ASN A 1 93 ? -13.816 -11.632 11.454 1.00 45.97 93 ASN A C 1
ATOM 746 O O . ASN A 1 93 ? -13.064 -10.821 10.915 1.00 45.97 93 ASN A O 1
ATOM 750 N N . GLU A 1 94 ? -14.472 -11.388 12.591 1.00 50.94 94 GLU A N 1
ATOM 751 C CA . GLU A 1 94 ? -14.267 -10.195 13.420 1.00 50.94 94 GLU A CA 1
ATOM 752 C C . GLU A 1 94 ? -12.772 -10.069 13.760 1.00 50.94 94 GLU A C 1
ATOM 754 O O . GLU A 1 94 ? -12.236 -10.820 14.581 1.00 50.94 94 GLU A O 1
ATOM 759 N N . ARG A 1 95 ? -12.070 -9.153 13.083 1.00 60.66 95 ARG A N 1
ATOM 760 C CA . ARG A 1 95 ? -10.650 -8.895 13.331 1.00 60.66 95 ARG A CA 1
ATOM 761 C C . ARG A 1 95 ? -10.511 -8.141 14.646 1.00 60.66 95 ARG A C 1
ATOM 763 O O . ARG A 1 95 ? -11.108 -7.086 14.854 1.00 60.66 95 ARG A O 1
ATOM 770 N N . GLN A 1 96 ? -9.733 -8.700 15.567 1.00 62.84 96 GLN A N 1
ATOM 771 C CA . GLN A 1 96 ? -9.436 -8.038 16.830 1.00 62.84 96 GLN A CA 1
ATOM 772 C C . GLN A 1 96 ? -8.171 -7.209 16.666 1.00 62.84 96 GLN A C 1
ATOM 774 O O . GLN A 1 96 ? -7.062 -7.736 16.677 1.00 62.84 96 GLN A O 1
ATOM 779 N N . TRP A 1 97 ? -8.350 -5.891 16.588 1.00 70.81 97 TRP A N 1
ATOM 780 C CA . TRP A 1 97 ? -7.248 -4.937 16.560 1.00 70.81 97 TRP A CA 1
ATOM 781 C C . TRP A 1 97 ? -6.283 -5.165 17.725 1.00 70.81 97 TRP A C 1
ATOM 783 O O . TRP A 1 97 ? -6.628 -4.974 18.894 1.00 70.81 97 TRP A O 1
ATOM 793 N N . GLY A 1 98 ? -5.052 -5.543 17.393 1.00 76.25 98 GLY A N 1
ATOM 794 C CA . GLY A 1 98 ? -3.954 -5.670 18.335 1.00 76.25 98 GLY A CA 1
ATOM 795 C C . GLY A 1 98 ? -3.429 -4.314 18.814 1.00 76.25 98 GLY A C 1
ATOM 796 O O . GLY A 1 98 ? -4.146 -3.325 18.973 1.00 76.25 98 GLY A O 1
ATOM 797 N N . ASN A 1 99 ? -2.124 -4.244 19.081 1.00 85.50 99 ASN A N 1
ATOM 798 C CA . ASN A 1 99 ? -1.503 -3.020 19.582 1.00 85.50 99 ASN A CA 1
ATOM 799 C C . ASN A 1 99 ? -1.515 -1.904 18.512 1.00 85.50 99 ASN A C 1
ATOM 801 O O . ASN A 1 99 ? -0.755 -1.962 17.543 1.00 85.50 99 ASN A O 1
ATOM 805 N N . ARG A 1 100 ? -2.331 -0.860 18.725 1.00 86.06 100 ARG A N 1
ATOM 806 C CA . ARG A 1 100 ? -2.485 0.280 17.800 1.00 86.06 100 ARG A CA 1
ATOM 807 C C . ARG A 1 100 ? -1.201 1.066 17.572 1.00 86.06 100 ARG A C 1
ATOM 809 O O . ARG A 1 100 ? -0.886 1.385 16.433 1.00 86.06 100 ARG A O 1
ATOM 816 N N . LEU A 1 101 ? -0.406 1.300 18.617 1.00 88.81 101 LEU A N 1
ATOM 817 C CA . LEU A 1 101 ? 0.887 1.973 18.470 1.00 88.81 101 LEU A CA 1
ATOM 818 C C . LEU A 1 101 ? 1.806 1.186 17.527 1.00 88.81 101 LEU A C 1
ATOM 820 O O . LEU A 1 101 ? 2.464 1.764 16.660 1.00 88.81 101 LEU A O 1
ATOM 824 N N . LEU A 1 102 ? 1.837 -0.142 17.677 1.00 91.12 102 LEU A N 1
ATOM 825 C CA . LEU A 1 102 ? 2.594 -1.006 16.777 1.00 91.12 102 LEU A CA 1
ATOM 826 C C . LEU A 1 102 ? 2.048 -0.926 15.346 1.00 91.12 102 LEU A C 1
ATOM 828 O O . LEU A 1 102 ? 2.843 -0.771 14.420 1.00 91.12 102 LEU A O 1
ATOM 832 N N . LEU A 1 103 ? 0.725 -0.972 15.163 1.00 91.88 103 LEU A N 1
ATOM 833 C CA . LEU A 1 103 ? 0.084 -0.814 13.857 1.00 91.88 103 LEU A CA 1
ATOM 834 C C . LEU A 1 103 ? 0.493 0.508 13.189 1.00 91.88 103 LEU A C 1
ATOM 836 O O . LEU A 1 103 ? 1.024 0.490 12.081 1.00 91.88 103 LEU A O 1
ATOM 840 N N . THR A 1 104 ? 0.356 1.643 13.875 1.00 92.56 104 THR A N 1
ATOM 841 C CA . THR A 1 104 ? 0.721 2.969 13.354 1.00 92.56 104 THR A CA 1
ATOM 842 C C . THR A 1 104 ? 2.200 3.045 12.955 1.00 92.56 104 THR A C 1
ATOM 844 O O . THR A 1 104 ? 2.541 3.622 11.914 1.00 92.56 104 THR A O 1
ATOM 847 N N . LEU A 1 105 ? 3.101 2.433 13.733 1.00 93.94 105 LEU A N 1
ATOM 848 C CA . LEU A 1 105 ? 4.529 2.357 13.401 1.00 93.94 105 LEU A CA 1
ATOM 849 C C . LEU A 1 105 ? 4.800 1.477 12.172 1.00 93.94 105 LEU A C 1
ATOM 851 O O . LEU A 1 105 ? 5.629 1.839 11.328 1.00 93.94 105 LEU A O 1
ATOM 855 N N . LEU A 1 106 ? 4.104 0.344 12.048 1.00 95.25 106 LEU A N 1
ATOM 856 C CA . LEU A 1 106 ? 4.201 -0.540 10.886 1.00 95.25 106 LEU A CA 1
ATOM 857 C C . LEU A 1 106 ? 3.669 0.146 9.620 1.00 95.25 106 LEU A C 1
ATOM 859 O O . LEU A 1 106 ? 4.358 0.124 8.597 1.00 95.25 106 LEU A O 1
ATOM 863 N N . LEU A 1 107 ? 2.524 0.831 9.701 1.00 95.50 107 LEU A N 1
ATOM 864 C CA . LEU A 1 107 ? 1.949 1.613 8.601 1.00 95.50 107 LEU A CA 1
ATOM 865 C C . LEU A 1 107 ? 2.904 2.716 8.141 1.00 95.50 107 LEU A C 1
ATOM 867 O O . LEU A 1 107 ? 3.176 2.851 6.948 1.00 95.50 107 LEU A O 1
ATOM 871 N N . LEU A 1 108 ? 3.514 3.454 9.075 1.00 96.44 108 LEU A N 1
ATOM 872 C CA . LEU A 1 108 ? 4.529 4.455 8.742 1.00 96.44 108 LEU A CA 1
ATOM 873 C C . LEU A 1 108 ? 5.742 3.831 8.035 1.00 96.44 108 LEU A C 1
ATOM 875 O O . LEU A 1 108 ? 6.289 4.406 7.086 1.00 96.44 108 LEU A O 1
ATOM 879 N N . GLY A 1 109 ? 6.179 2.658 8.496 1.00 96.50 109 GLY A N 1
ATOM 880 C CA . GLY A 1 109 ? 7.234 1.884 7.853 1.00 96.50 109 GLY A CA 1
ATOM 881 C C . GLY A 1 109 ? 6.877 1.518 6.414 1.00 96.50 109 GLY A C 1
ATOM 882 O O . GLY A 1 109 ? 7.690 1.743 5.514 1.00 96.50 109 GLY A O 1
ATOM 883 N N . LEU A 1 110 ? 5.656 1.039 6.189 1.00 96.25 110 LEU A N 1
ATOM 884 C CA . LEU A 1 110 ? 5.143 0.636 4.884 1.00 96.25 110 LEU A CA 1
ATOM 885 C C . LEU A 1 110 ? 5.025 1.828 3.919 1.00 96.25 110 LEU A C 1
ATOM 887 O O . LEU A 1 110 ? 5.574 1.776 2.815 1.00 96.25 110 LEU A O 1
ATOM 891 N N . ILE A 1 111 ? 4.468 2.959 4.368 1.00 97.88 111 ILE A N 1
ATOM 892 C CA . ILE A 1 111 ? 4.403 4.221 3.605 1.00 97.88 111 ILE A CA 1
ATOM 893 C C . ILE A 1 111 ? 5.797 4.645 3.125 1.00 97.88 111 ILE A C 1
ATOM 895 O O . ILE A 1 111 ? 6.009 4.966 1.953 1.00 97.88 111 ILE A O 1
ATOM 899 N N . ARG A 1 112 ? 6.803 4.598 4.009 1.00 97.31 112 ARG A N 1
ATOM 900 C CA . ARG A 1 112 ? 8.192 4.936 3.647 1.00 97.31 112 ARG A CA 1
ATOM 901 C C . ARG A 1 112 ? 8.774 4.003 2.585 1.00 97.31 112 ARG A C 1
ATOM 903 O O . ARG A 1 112 ? 9.766 4.362 1.955 1.00 97.31 112 ARG A O 1
ATOM 910 N N . ARG A 1 113 ? 8.260 2.784 2.431 1.00 96.00 113 ARG A N 1
ATOM 911 C CA . ARG A 1 113 ? 8.718 1.802 1.431 1.00 96.00 113 ARG A CA 1
ATOM 912 C C . ARG A 1 113 ? 8.071 2.093 0.083 1.00 96.00 113 ARG A C 1
ATOM 914 O O . ARG A 1 113 ? 8.803 2.254 -0.889 1.00 96.00 113 ARG A O 1
ATOM 921 N N . HIS A 1 114 ? 6.769 2.373 0.045 1.00 97.38 114 HIS A N 1
ATOM 922 C CA . HIS A 1 114 ? 6.115 2.881 -1.168 1.00 97.38 114 HIS A CA 1
ATOM 923 C C . HIS A 1 114 ? 6.745 4.190 -1.677 1.00 97.38 114 HIS A C 1
ATOM 925 O O . HIS A 1 114 ? 7.034 4.308 -2.867 1.00 97.38 114 HIS A O 1
ATOM 931 N N . ARG A 1 115 ? 7.095 5.132 -0.787 1.00 96.50 115 ARG A N 1
ATOM 932 C CA . ARG A 1 115 ? 7.823 6.358 -1.180 1.00 96.50 115 ARG A CA 1
ATOM 933 C C . ARG A 1 115 ? 9.183 6.065 -1.827 1.00 96.50 115 ARG A C 1
ATOM 935 O O . ARG A 1 115 ? 9.559 6.752 -2.774 1.00 96.50 115 ARG A O 1
ATOM 942 N N . ARG A 1 116 ? 9.914 5.041 -1.362 1.00 94.31 116 ARG A N 1
ATOM 943 C CA . ARG A 1 116 ? 11.170 4.611 -2.007 1.00 94.31 116 ARG A CA 1
ATOM 944 C C . ARG A 1 116 ? 10.925 4.005 -3.386 1.00 94.31 116 ARG A C 1
ATOM 946 O O . ARG A 1 116 ? 11.679 4.310 -4.303 1.00 94.31 116 ARG A O 1
ATOM 953 N N . PHE A 1 117 ? 9.857 3.229 -3.575 1.00 93.50 117 PHE A N 1
ATOM 954 C CA . PHE A 1 117 ? 9.483 2.746 -4.908 1.00 93.50 117 PHE A CA 1
ATOM 955 C C . PHE A 1 117 ? 9.204 3.892 -5.884 1.00 93.50 117 PHE A C 1
ATOM 957 O O . PHE A 1 117 ? 9.758 3.887 -6.981 1.00 93.50 117 PHE A O 1
ATOM 964 N N . VAL A 1 118 ? 8.438 4.910 -5.473 1.00 93.75 118 VAL A N 1
ATOM 965 C CA . VAL A 1 118 ? 8.195 6.112 -6.294 1.00 93.75 118 VAL A CA 1
ATOM 966 C C . VAL A 1 118 ? 9.514 6.768 -6.716 1.00 93.75 118 VAL A C 1
ATOM 968 O O . VAL A 1 118 ? 9.710 7.080 -7.893 1.00 93.75 118 VAL A O 1
ATOM 971 N N . GLN A 1 119 ? 10.456 6.922 -5.782 1.00 91.56 1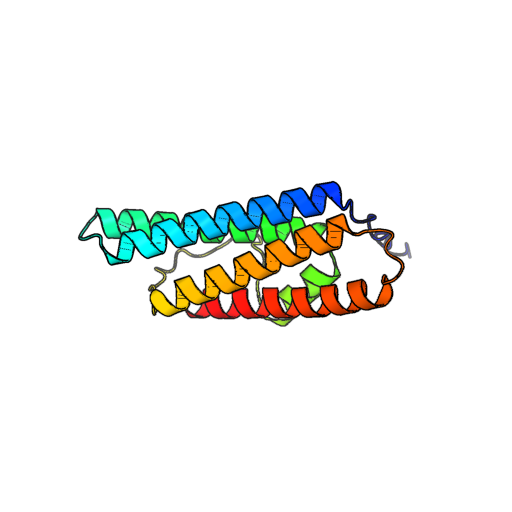19 GLN A N 1
ATOM 972 C CA . GLN A 1 119 ? 11.782 7.475 -6.074 1.00 91.56 119 GLN A CA 1
ATOM 973 C C . GLN A 1 119 ? 12.561 6.613 -7.073 1.00 91.56 119 GLN A C 1
ATOM 975 O O . GLN A 1 119 ? 13.119 7.142 -8.032 1.00 91.56 119 GLN A O 1
ATOM 980 N N . PHE A 1 120 ? 12.582 5.293 -6.887 1.00 89.69 120 PHE A N 1
ATOM 981 C CA . PHE A 1 120 ? 13.311 4.384 -7.769 1.00 89.69 120 PHE A CA 1
ATOM 982 C C . PHE A 1 120 ? 12.740 4.349 -9.185 1.00 89.69 120 PHE A C 1
ATOM 984 O O . PHE A 1 120 ? 13.506 4.398 -10.149 1.00 89.69 120 PHE A O 1
ATOM 991 N N . TYR A 1 121 ? 11.415 4.328 -9.334 1.00 88.25 121 TYR A N 1
ATOM 992 C CA . TYR A 1 121 ? 10.785 4.386 -10.653 1.00 88.25 121 TYR A CA 1
ATOM 993 C C . TYR A 1 121 ? 11.012 5.733 -11.352 1.00 88.25 121 TYR A C 1
ATOM 995 O O . TYR A 1 121 ? 11.181 5.756 -12.570 1.00 88.25 121 TYR A O 1
ATOM 1003 N N . SER A 1 122 ? 11.135 6.827 -10.593 1.00 87.38 122 SER A N 1
ATOM 1004 C CA . SER A 1 122 ? 11.463 8.159 -11.129 1.00 87.38 122 SER A CA 1
ATOM 1005 C C . SER A 1 122 ? 12.915 8.286 -11.621 1.00 87.38 122 SER A C 1
ATOM 1007 O O . SER A 1 122 ? 13.233 9.204 -12.369 1.00 87.38 122 SER A O 1
ATOM 1009 N N . GLN A 1 123 ? 13.812 7.379 -11.218 1.00 84.62 123 GLN A N 1
ATOM 1010 C CA . GLN A 1 123 ? 15.251 7.425 -11.525 1.00 84.62 123 GLN A CA 1
ATOM 1011 C C . GLN A 1 123 ? 15.672 6.479 -12.667 1.00 84.62 123 GLN A C 1
ATOM 1013 O O . GLN A 1 123 ? 16.856 6.152 -12.812 1.00 84.62 123 GLN A O 1
ATOM 1018 N N . ARG A 1 124 ? 14.732 5.998 -13.493 1.00 68.88 124 ARG A N 1
ATOM 1019 C CA . ARG A 1 124 ? 15.044 5.062 -14.589 1.00 68.88 124 ARG A CA 1
ATOM 1020 C C . ARG A 1 124 ? 15.962 5.728 -15.629 1.00 68.88 124 ARG A C 1
ATOM 1022 O O . ARG A 1 124 ? 15.618 6.761 -16.188 1.00 68.88 124 ARG A O 1
ATOM 1029 N N . GLY A 1 125 ? 17.124 5.119 -15.885 1.00 66.06 125 GLY A N 1
ATOM 1030 C CA . GLY A 1 125 ? 18.175 5.660 -16.767 1.00 66.06 125 GLY A CA 1
ATOM 1031 C C . GLY A 1 125 ? 19.429 6.170 -16.040 1.00 66.06 125 GLY A C 1
ATOM 1032 O O . GLY A 1 125 ? 20.358 6.645 -16.685 1.00 66.06 125 GLY A O 1
ATOM 1033 N N . ASN A 1 126 ? 19.481 6.057 -14.710 1.00 72.25 126 ASN A N 1
ATOM 1034 C CA . ASN A 1 126 ? 20.640 6.445 -13.907 1.00 72.25 126 ASN A CA 1
ATOM 1035 C C . ASN A 1 126 ? 21.837 5.477 -14.110 1.00 72.25 126 ASN A C 1
ATOM 1037 O O . ASN A 1 126 ? 21.621 4.260 -14.154 1.00 72.25 126 ASN A O 1
ATOM 1041 N N . PRO A 1 127 ? 23.095 5.970 -14.167 1.00 67.00 127 PRO A N 1
ATOM 1042 C CA . PRO A 1 127 ? 24.302 5.131 -14.218 1.00 67.00 127 PRO A CA 1
ATOM 1043 C C . PRO A 1 127 ? 24.425 4.109 -13.069 1.00 67.00 127 PRO A C 1
ATOM 1045 O O . PRO A 1 127 ? 25.128 3.116 -13.216 1.00 67.00 127 PRO A O 1
ATOM 1048 N N . MET A 1 128 ? 23.705 4.287 -11.955 1.00 77.50 128 MET A N 1
ATOM 1049 C CA . MET A 1 128 ? 23.653 3.352 -10.817 1.00 77.50 128 MET A CA 1
ATOM 1050 C C . MET A 1 128 ? 22.592 2.239 -10.960 1.00 77.50 128 MET A C 1
ATOM 1052 O O . MET A 1 128 ? 22.015 1.775 -9.974 1.00 77.50 128 MET A O 1
ATOM 1056 N N . GLY A 1 129 ? 22.308 1.789 -12.186 1.00 75.88 129 GLY A N 1
ATOM 1057 C CA . GLY A 1 129 ? 21.215 0.852 -12.480 1.00 75.88 129 GLY A CA 1
ATOM 1058 C C . GLY A 1 129 ? 21.269 -0.487 -11.726 1.00 75.88 129 GLY A C 1
ATOM 1059 O O . GLY A 1 129 ? 20.223 -1.005 -11.329 1.00 75.88 129 GLY A O 1
ATOM 1060 N N . GLU A 1 130 ? 22.459 -1.044 -11.482 1.00 77.00 130 GLU A N 1
ATOM 1061 C CA . GLU A 1 130 ? 22.611 -2.290 -10.707 1.00 77.00 130 GLU A CA 1
ATOM 1062 C C . GLU A 1 130 ? 22.296 -2.093 -9.220 1.00 77.00 130 GLU A C 1
ATOM 1064 O O . GLU A 1 130 ? 21.565 -2.889 -8.627 1.00 77.00 130 GLU A O 1
ATOM 1069 N N . TYR A 1 131 ? 22.769 -0.992 -8.630 1.00 81.25 131 TYR A N 1
ATOM 1070 C CA . TYR A 1 131 ? 22.461 -0.631 -7.247 1.00 81.25 131 TYR A CA 1
ATOM 1071 C C . TYR A 1 131 ? 20.953 -0.438 -7.037 1.00 81.25 131 TYR A C 1
ATOM 1073 O O . TYR A 1 131 ? 20.381 -0.962 -6.076 1.00 81.25 131 TYR A O 1
ATOM 1081 N N . LEU A 1 132 ? 20.289 0.257 -7.966 1.00 82.44 132 LEU A N 1
ATOM 1082 C CA . LEU A 1 132 ? 18.839 0.462 -7.928 1.00 82.44 132 LEU A CA 1
ATOM 1083 C C . LEU A 1 132 ? 18.077 -0.864 -8.031 1.00 82.44 132 LEU A C 1
ATOM 1085 O O . LEU A 1 132 ? 17.093 -1.066 -7.323 1.00 82.44 132 LEU A O 1
ATOM 1089 N N . ARG A 1 133 ? 18.551 -1.802 -8.859 1.00 81.88 133 ARG A N 1
ATOM 1090 C CA . ARG A 1 133 ? 17.935 -3.129 -9.001 1.00 81.88 133 ARG A CA 1
ATOM 1091 C C . ARG A 1 133 ? 18.014 -3.943 -7.709 1.00 81.88 133 ARG A C 1
ATOM 1093 O O . ARG A 1 133 ? 17.001 -4.500 -7.287 1.00 81.88 133 ARG A O 1
ATOM 1100 N N . ASN A 1 134 ? 19.184 -3.977 -7.073 1.00 85.06 134 ASN A N 1
ATOM 1101 C CA . ASN A 1 134 ? 19.370 -4.669 -5.794 1.00 85.06 134 ASN A CA 1
ATOM 1102 C C . ASN A 1 134 ? 18.539 -4.018 -4.681 1.00 85.06 134 ASN A C 1
ATOM 1104 O O . ASN A 1 134 ? 17.908 -4.713 -3.886 1.00 85.06 134 ASN A O 1
ATOM 1108 N N . SER A 1 135 ? 18.476 -2.685 -4.666 1.00 87.19 135 SER A N 1
ATOM 1109 C CA . SER A 1 135 ? 17.656 -1.935 -3.710 1.00 87.19 135 SER A CA 1
ATOM 1110 C C . SER A 1 135 ? 16.167 -2.236 -3.883 1.00 87.19 135 SER A C 1
ATOM 1112 O O . SER A 1 135 ? 15.485 -2.512 -2.901 1.00 87.19 135 SER A O 1
ATOM 1114 N N . LEU A 1 136 ? 15.668 -2.282 -5.123 1.00 88.50 136 LEU A N 1
ATOM 1115 C CA . LEU A 1 136 ? 14.284 -2.666 -5.416 1.00 88.50 136 LEU A CA 1
ATOM 1116 C C . LEU A 1 136 ? 13.960 -4.087 -4.939 1.00 88.50 136 LEU A C 1
ATOM 1118 O O . LEU A 1 136 ? 12.876 -4.317 -4.415 1.00 88.50 136 LEU A O 1
ATOM 1122 N N . ALA A 1 137 ? 14.878 -5.045 -5.098 1.00 89.75 137 ALA A N 1
ATOM 1123 C CA . ALA A 1 137 ? 14.676 -6.404 -4.595 1.00 89.75 137 ALA A CA 1
ATOM 1124 C C . ALA A 1 137 ? 14.524 -6.429 -3.063 1.00 89.75 137 ALA A C 1
ATOM 1126 O O . ALA A 1 137 ? 13.587 -7.037 -2.551 1.00 89.75 137 ALA A O 1
ATOM 1127 N N . MET A 1 138 ? 15.386 -5.709 -2.339 1.00 91.25 138 MET A N 1
ATOM 1128 C CA . MET A 1 138 ? 15.278 -5.590 -0.880 1.00 91.25 138 MET A CA 1
ATOM 1129 C C . MET A 1 138 ? 13.993 -4.878 -0.442 1.00 91.25 138 MET A C 1
ATOM 1131 O O . MET A 1 138 ? 13.358 -5.299 0.523 1.00 91.25 138 MET A O 1
ATOM 1135 N N . GLU A 1 139 ? 13.574 -3.823 -1.146 1.00 93.50 139 GLU A N 1
ATOM 1136 C CA . GLU A 1 139 ? 12.332 -3.120 -0.814 1.00 93.50 139 GLU A CA 1
ATOM 1137 C C . GLU A 1 139 ? 11.091 -4.003 -0.970 1.00 93.50 139 GLU A C 1
ATOM 1139 O O . GLU A 1 139 ? 10.188 -3.891 -0.144 1.00 93.50 139 GLU A O 1
ATOM 1144 N N . ARG A 1 140 ? 11.049 -4.904 -1.962 1.00 93.75 140 ARG A N 1
ATOM 1145 C CA . ARG A 1 140 ? 9.933 -5.856 -2.138 1.00 93.75 140 ARG A CA 1
ATOM 1146 C C . ARG A 1 140 ? 9.824 -6.822 -0.963 1.00 93.75 140 ARG A C 1
ATOM 1148 O O . ARG A 1 140 ? 8.739 -7.007 -0.419 1.00 93.75 140 ARG A O 1
ATOM 1155 N N . GLU A 1 141 ? 10.951 -7.384 -0.528 1.00 93.75 141 GLU A N 1
ATOM 1156 C CA . GLU A 1 141 ? 10.995 -8.278 0.636 1.00 93.75 141 GLU A CA 1
ATOM 1157 C C . GLU A 1 141 ? 10.588 -7.550 1.920 1.00 93.75 141 GLU A C 1
ATOM 1159 O O . GLU A 1 141 ? 9.807 -8.068 2.718 1.00 93.75 141 GLU A O 1
ATOM 1164 N N . HIS A 1 142 ? 11.079 -6.323 2.121 1.00 93.88 142 HIS A N 1
ATOM 1165 C CA . HIS A 1 142 ? 10.667 -5.515 3.262 1.00 93.88 142 HIS A CA 1
ATOM 1166 C C . HIS A 1 142 ? 9.170 -5.217 3.225 1.00 93.88 142 HIS A C 1
ATOM 1168 O O . HIS A 1 142 ? 8.505 -5.391 4.239 1.00 93.88 142 HIS A O 1
ATOM 1174 N N . LEU A 1 143 ? 8.636 -4.800 2.079 1.00 95.12 143 LEU A N 1
ATOM 1175 C CA . LEU A 1 143 ? 7.217 -4.508 1.912 1.00 95.12 143 LEU A CA 1
ATOM 1176 C C . LEU A 1 143 ? 6.359 -5.731 2.271 1.00 95.12 143 LEU A C 1
ATOM 1178 O O . LEU A 1 143 ? 5.497 -5.628 3.141 1.00 95.12 143 LEU A O 1
ATOM 1182 N N . ALA A 1 144 ? 6.675 -6.906 1.717 1.00 93.75 144 ALA A N 1
ATOM 1183 C CA . ALA A 1 144 ? 5.975 -8.152 2.034 1.00 93.75 144 ALA A CA 1
ATOM 1184 C C . ALA A 1 144 ? 6.049 -8.511 3.532 1.00 93.75 144 ALA A C 1
ATOM 1186 O O . ALA A 1 144 ? 5.047 -8.895 4.137 1.00 93.75 144 ALA A O 1
ATOM 1187 N N . LYS A 1 145 ? 7.212 -8.317 4.167 1.00 92.94 145 LYS A N 1
ATOM 1188 C CA . LYS A 1 145 ? 7.387 -8.542 5.608 1.00 92.94 145 LYS A CA 1
ATOM 1189 C C . LYS A 1 145 ? 6.524 -7.607 6.460 1.00 92.94 145 LYS A C 1
ATOM 1191 O O . LYS A 1 145 ? 5.926 -8.066 7.428 1.00 92.94 145 LYS A O 1
ATOM 1196 N N . PHE A 1 146 ? 6.460 -6.317 6.123 1.00 93.75 146 PHE A N 1
ATOM 1197 C CA . PHE A 1 146 ? 5.624 -5.352 6.846 1.00 93.75 146 PHE A CA 1
ATOM 1198 C C . PHE A 1 146 ? 4.140 -5.706 6.731 1.00 93.75 146 PHE A C 1
ATOM 1200 O O . PHE A 1 146 ? 3.446 -5.691 7.741 1.00 93.75 146 PHE A O 1
ATOM 1207 N N . ILE A 1 147 ? 3.675 -6.097 5.542 1.00 93.00 147 ILE A N 1
ATOM 1208 C CA . ILE A 1 147 ? 2.284 -6.530 5.338 1.00 93.00 147 ILE A CA 1
ATOM 1209 C C . ILE A 1 147 ? 1.966 -7.762 6.179 1.00 93.00 147 ILE A C 1
ATOM 1211 O O . ILE A 1 147 ? 0.945 -7.799 6.855 1.00 93.00 147 ILE A O 1
ATOM 1215 N N . SER A 1 148 ? 2.856 -8.756 6.184 1.00 91.31 148 SER A N 1
ATOM 1216 C CA . SER A 1 148 ? 2.687 -9.950 7.016 1.00 91.31 148 SER A CA 1
ATOM 1217 C C . SER A 1 148 ? 2.604 -9.615 8.507 1.00 91.31 148 SER A C 1
ATOM 1219 O O . SER A 1 148 ? 1.796 -10.211 9.211 1.00 91.31 148 SER A O 1
ATOM 1221 N N . MET A 1 149 ? 3.391 -8.647 8.987 1.00 91.44 149 MET A N 1
ATOM 1222 C CA . MET A 1 149 ? 3.311 -8.181 10.374 1.00 91.44 149 MET A CA 1
ATOM 1223 C C . MET A 1 149 ? 2.004 -7.441 10.665 1.00 91.44 149 MET A C 1
ATOM 1225 O O . MET A 1 149 ? 1.437 -7.642 11.731 1.00 91.44 149 MET A O 1
ATOM 1229 N N . ILE A 1 150 ? 1.516 -6.614 9.738 1.00 90.75 150 ILE A N 1
ATOM 1230 C CA . ILE A 1 150 ? 0.242 -5.897 9.897 1.00 90.75 150 ILE A CA 1
ATOM 1231 C C . ILE A 1 150 ? -0.924 -6.888 9.946 1.00 90.75 150 ILE A C 1
ATOM 1233 O O . ILE A 1 150 ? -1.708 -6.823 10.881 1.00 90.75 150 ILE A O 1
ATOM 1237 N N . ASN A 1 151 ? -0.965 -7.869 9.040 1.00 87.62 151 ASN A N 1
ATOM 1238 C CA . ASN A 1 151 ? -1.967 -8.946 9.049 1.00 87.62 151 ASN A CA 1
ATOM 1239 C C . ASN A 1 151 ? -1.920 -9.844 10.294 1.00 87.62 151 ASN A C 1
ATOM 1241 O O . ASN A 1 151 ? -2.836 -10.623 10.502 1.00 87.62 151 ASN A O 1
ATOM 1245 N N . TYR A 1 152 ? -0.829 -9.819 11.061 1.00 85.44 152 TYR A N 1
ATOM 1246 C CA . TYR A 1 152 ? -0.748 -10.518 12.344 1.00 85.44 152 TYR A CA 1
ATOM 1247 C C . TYR A 1 152 ? -1.231 -9.641 13.511 1.00 85.44 152 TYR A C 1
ATOM 1249 O O . TYR A 1 152 ? -1.611 -10.154 14.559 1.00 85.44 152 TYR A O 1
ATOM 1257 N N . VAL A 1 153 ? -1.139 -8.317 13.363 1.00 85.12 153 VAL A N 1
ATOM 1258 C CA . VAL A 1 153 ? -1.571 -7.339 14.371 1.00 85.12 153 VAL A CA 1
ATOM 1259 C C . VAL A 1 153 ? -3.060 -7.009 14.235 1.00 85.12 153 VAL A C 1
ATOM 1261 O O . VAL A 1 153 ? -3.662 -6.624 15.233 1.00 85.12 153 VAL A O 1
ATOM 1264 N N . MET A 1 154 ? -3.627 -7.127 13.034 1.00 79.62 154 MET A N 1
ATOM 1265 C CA . MET A 1 154 ? -5.066 -7.051 12.747 1.00 79.62 154 MET A CA 1
ATOM 1266 C C . MET A 1 154 ? -5.714 -8.428 12.862 1.00 79.62 154 MET A C 1
ATOM 1268 O O . MET A 1 154 ? -6.853 -8.492 13.364 1.00 79.62 154 MET A O 1
#

Foldseek 3Di:
DDDPPPPDQDAQDLVVLLVLLVQLLVLLVQLLVLLVVLVVDDDPSNVVSVVSNVVSLLVSLQSLVVNCVNPVLLVVLLVVLVHDSDPDDDDPDPDDAADSVVLSVLSVVLSVLSVVSSVLSVCPPDPCVVVSVVVVSVSSNSNSVSSSVNVVND

pLDDT: mean 83.79, std 16.32, range [37.41, 98.5]

Secondary structure (DSSP, 8-state):
-PPP---PPPPP-HHHHHHHHHHHHHHHHHHHHHHHHHTT--HHHHHHHHHHHHHHHHHHHHHHHHHHHH-HHHHHHHHHTT-----S-----------HHHHHHHHHHHHHHHHHHHHHHHTTT-TTHHHHHHHHHHHHHHHHHHHHHHHHH-

Radius of gyration: 17.27 Å; chains: 1; bounding box: 44×39×51 Å